Protein AF-A0AAF0QR17-F1 (afdb_monomer_lite)

Radius of gyration: 33.07 Å; chains: 1; bounding box: 65×30×84 Å

Secondary structure (DSSP, 8-state):
--HHHHHHHHHHHHHHHHHHHHHHHHHHHHHHHHHHHHHHHHHHHHHHH------HHHHHHHTTTT-GGGEEEEETTEEEE------

pLDDT: mean 86.26, std 11.79, range [56.09, 97.94]

InterPro domains:
  IPR011009 Protein kinase-like domain superfamily [SSF56112] (43-86)

Organism: Solanum verrucosum (NCBI:txid315347)

Foldseek 3Di:
DDPVVVVVVVVVVVVVVVVVVVVVVVVVVVVVVVVVVVVVVVVVVVVVPPPPDDDPVQVCVQQVNVDPVQFPDQDPVGTDGGGHRDD

Sequence (87 aa):
MNNHSFKKKELKAEILAVSFSLLMAMILLILILLWYKWKKKKLKFREDFELPLFSLSTITRATNNFSVNNKIGEGGFGPVFTANLLE

Structure (mmCIF, N/CA/C/O backbone):
data_AF-A0AAF0QR17-F1
#
_entry.id   AF-A0AAF0QR17-F1
#
loop_
_atom_site.group_PDB
_atom_site.id
_atom_site.type_symbol
_atom_site.label_atom_id
_atom_site.label_alt_id
_atom_site.label_comp_id
_atom_site.label_asym_id
_atom_site.label_entity_id
_atom_site.label_seq_id
_atom_site.pdbx_PDB_ins_code
_atom_site.Cartn_x
_atom_site.Cartn_y
_atom_site.Cartn_z
_atom_site.occupancy
_atom_site.B_iso_or_equiv
_atom_site.auth_seq_id
_atom_site.auth_comp_id
_atom_site.auth_asym_id
_atom_site.auth_atom_id
_atom_site.pdbx_PDB_model_num
ATOM 1 N N . MET A 1 1 ? 40.180 7.055 -56.345 1.00 56.09 1 MET A N 1
ATOM 2 C CA . MET A 1 1 ? 39.859 7.017 -54.900 1.00 56.09 1 MET A CA 1
ATOM 3 C C . MET A 1 1 ? 39.871 5.555 -54.463 1.00 56.09 1 MET A C 1
ATOM 5 O O . MET A 1 1 ? 39.205 4.750 -55.091 1.00 56.09 1 MET A O 1
ATOM 9 N N . ASN A 1 2 ? 40.700 5.172 -53.498 1.00 63.31 2 ASN A N 1
ATOM 10 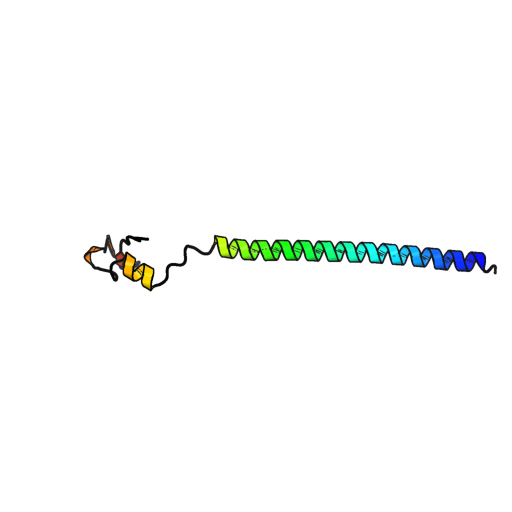C CA . ASN A 1 2 ? 40.972 3.773 -53.140 1.00 63.31 2 ASN A CA 1
ATOM 11 C C . ASN A 1 2 ? 39.863 3.155 -52.259 1.00 63.31 2 ASN A C 1
ATOM 13 O O . ASN A 1 2 ? 39.567 3.681 -51.189 1.00 63.31 2 ASN A O 1
ATOM 17 N N . ASN A 1 3 ? 39.317 1.991 -52.646 1.00 73.00 3 ASN A N 1
ATOM 18 C CA . ASN A 1 3 ? 38.273 1.246 -51.904 1.00 73.00 3 ASN A CA 1
ATOM 19 C C . ASN A 1 3 ? 38.586 1.016 -50.411 1.00 73.00 3 ASN A C 1
ATOM 21 O O . ASN A 1 3 ? 37.684 0.867 -49.590 1.00 73.00 3 ASN A O 1
ATOM 25 N N . HIS A 1 4 ? 39.866 1.009 -50.041 1.00 74.00 4 HIS A N 1
ATOM 26 C CA . HIS A 1 4 ? 40.322 0.848 -48.665 1.00 74.00 4 HIS A CA 1
ATOM 27 C C . HIS A 1 4 ? 39.986 2.049 -47.756 1.00 74.00 4 HIS A C 1
ATOM 29 O O . HIS A 1 4 ? 39.685 1.858 -46.580 1.00 74.00 4 HIS A O 1
ATOM 35 N N . SER A 1 5 ? 39.997 3.285 -48.274 1.00 76.38 5 SER A N 1
ATOM 36 C CA . SER A 1 5 ? 39.635 4.473 -47.480 1.00 76.38 5 SER A CA 1
ATOM 37 C C . SER A 1 5 ? 38.124 4.589 -47.270 1.00 76.38 5 SER A C 1
ATOM 39 O O . SER A 1 5 ? 37.693 5.035 -46.210 1.00 76.38 5 SER A O 1
ATOM 41 N N . PHE A 1 6 ? 37.331 4.123 -48.239 1.00 77.81 6 PHE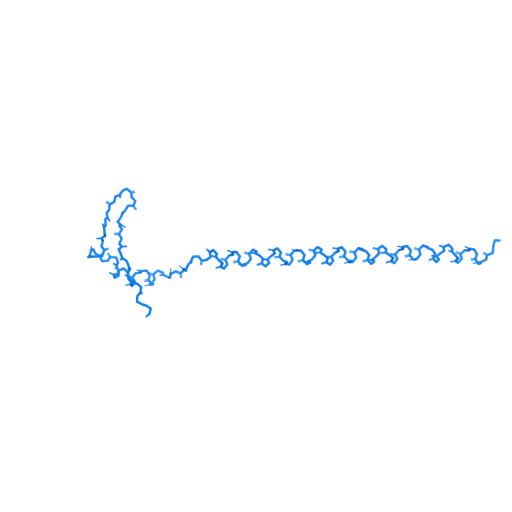 A N 1
ATOM 42 C CA . PHE A 1 6 ? 35.872 4.061 -48.157 1.00 77.81 6 PHE A CA 1
ATOM 43 C C . PHE A 1 6 ? 35.410 3.041 -47.104 1.00 77.81 6 PHE A C 1
ATOM 45 O O . PHE A 1 6 ? 34.698 3.412 -46.175 1.00 77.81 6 PHE A O 1
ATOM 52 N N . LYS A 1 7 ? 35.936 1.804 -47.138 1.00 79.31 7 LYS A N 1
ATOM 53 C CA . LYS A 1 7 ? 35.638 0.782 -46.110 1.00 79.31 7 LYS A CA 1
ATOM 54 C C . LYS A 1 7 ? 36.011 1.231 -44.692 1.00 79.31 7 LYS A C 1
ATOM 56 O O . LYS A 1 7 ? 35.285 0.948 -43.749 1.00 79.31 7 LYS A O 1
ATOM 61 N N . LYS A 1 8 ? 37.115 1.975 -44.526 1.00 77.31 8 LYS A N 1
ATOM 62 C CA . LYS A 1 8 ? 37.511 2.541 -43.222 1.00 77.31 8 LYS A CA 1
ATOM 63 C C . LYS A 1 8 ? 36.540 3.602 -42.691 1.00 77.31 8 LYS A C 1
ATOM 65 O O . LYS A 1 8 ? 36.506 3.802 -41.481 1.00 77.31 8 LYS A O 1
ATOM 70 N N . LYS A 1 9 ? 35.806 4.309 -43.556 1.00 78.25 9 LYS A N 1
ATOM 71 C CA . LYS A 1 9 ? 34.795 5.296 -43.141 1.00 78.25 9 LYS A CA 1
ATOM 72 C C . LYS A 1 9 ? 33.506 4.606 -42.694 1.00 78.25 9 LYS A C 1
ATOM 74 O O . LYS A 1 9 ? 33.025 4.923 -41.613 1.00 78.25 9 LYS A O 1
ATOM 79 N N . GLU A 1 10 ? 33.042 3.621 -43.460 1.00 81.75 10 GLU A N 1
ATOM 80 C CA . GLU A 1 10 ? 31.877 2.782 -43.125 1.00 81.75 10 GLU A CA 1
ATOM 81 C C . GLU A 1 10 ? 32.071 2.053 -41.781 1.00 81.75 10 GLU A C 1
ATOM 83 O O . GLU A 1 10 ? 31.273 2.218 -40.862 1.00 81.75 10 GLU A O 1
ATOM 88 N N . LEU A 1 11 ? 33.211 1.371 -41.592 1.00 79.50 11 LEU A N 1
ATOM 89 C CA . LEU A 1 11 ? 33.523 0.653 -40.344 1.00 79.50 11 LEU A CA 1
ATOM 90 C C . LEU A 1 11 ? 33.533 1.564 -39.105 1.00 79.50 11 LEU A C 1
ATOM 92 O O . LEU A 1 11 ? 33.121 1.159 -38.021 1.00 79.50 11 LEU A O 1
ATOM 96 N N . LYS A 1 12 ? 34.007 2.810 -39.240 1.00 84.81 12 LYS A N 1
ATOM 97 C CA . LYS A 1 12 ? 34.010 3.779 -38.131 1.00 84.81 12 LYS A CA 1
ATOM 98 C C . LYS A 1 12 ? 32.596 4.233 -37.761 1.00 84.81 12 LYS A C 1
ATOM 100 O O . LYS A 1 12 ? 32.338 4.463 -36.581 1.00 84.81 12 LYS A O 1
ATOM 105 N N . ALA A 1 13 ? 31.705 4.364 -38.743 1.00 82.50 13 ALA A N 1
ATOM 106 C CA . ALA A 1 13 ? 30.312 4.734 -38.514 1.00 82.50 13 ALA A CA 1
ATOM 107 C C . ALA A 1 13 ? 29.520 3.590 -37.853 1.00 82.50 13 ALA A C 1
ATOM 109 O O . ALA A 1 13 ? 28.782 3.838 -36.899 1.00 82.50 13 ALA A O 1
ATOM 110 N N . GLU A 1 14 ? 29.733 2.341 -38.281 1.00 82.19 14 GLU A N 1
ATOM 111 C CA . GLU A 1 14 ? 29.101 1.160 -37.671 1.00 82.19 14 GLU A CA 1
ATOM 112 C C . GLU A 1 14 ? 29.470 0.999 -36.189 1.00 82.19 14 GLU A C 1
ATOM 114 O O . GLU A 1 14 ? 28.591 0.807 -35.348 1.00 82.19 14 GLU A O 1
ATOM 119 N N . ILE A 1 15 ? 30.753 1.148 -35.835 1.00 87.44 15 ILE A N 1
ATOM 120 C CA . ILE A 1 15 ? 31.211 1.034 -34.437 1.00 87.44 15 ILE A CA 1
ATOM 121 C C . ILE A 1 15 ? 30.532 2.083 -33.545 1.00 87.44 15 ILE A C 1
ATOM 123 O O . ILE A 1 15 ? 30.111 1.773 -32.426 1.00 87.44 15 ILE A O 1
ATOM 127 N N . LEU A 1 16 ? 30.384 3.315 -34.043 1.00 86.81 16 LEU A N 1
ATOM 128 C CA . LEU A 1 16 ? 29.718 4.386 -33.305 1.00 86.81 16 LEU A CA 1
ATOM 129 C C . LEU A 1 16 ? 28.235 4.048 -33.068 1.00 86.81 16 LEU A C 1
ATOM 131 O O . LEU A 1 16 ? 27.751 4.172 -31.941 1.00 86.81 16 LEU A O 1
ATOM 135 N N . ALA A 1 17 ? 27.539 3.539 -34.087 1.00 88.12 17 ALA A N 1
ATOM 136 C CA . ALA A 1 17 ? 26.135 3.138 -33.982 1.00 88.12 17 ALA A CA 1
ATOM 137 C C . ALA A 1 17 ? 25.915 1.971 -32.999 1.00 88.12 17 ALA A C 1
ATOM 139 O O . ALA A 1 17 ? 24.989 2.012 -32.181 1.00 88.12 17 ALA A O 1
ATOM 140 N N . VAL A 1 18 ? 26.787 0.955 -33.020 1.00 91.69 18 VAL A N 1
ATOM 141 C CA . VAL A 1 18 ? 26.721 -0.184 -32.086 1.00 91.69 18 VAL A CA 1
ATOM 142 C C . VAL A 1 18 ? 26.931 0.284 -30.647 1.00 91.69 18 VAL A C 1
ATOM 144 O O . VAL A 1 18 ? 26.180 -0.109 -29.753 1.00 91.69 18 VAL A O 1
ATOM 147 N N . SER A 1 19 ? 27.898 1.177 -30.419 1.00 91.12 19 SER A N 1
ATOM 148 C CA . SER A 1 19 ? 28.164 1.711 -29.080 1.00 91.12 19 SER A CA 1
ATOM 149 C C . SER A 1 19 ? 26.967 2.480 -28.509 1.00 91.12 19 SER A C 1
ATOM 151 O O . SER A 1 19 ? 26.584 2.266 -27.359 1.00 91.12 19 SER A O 1
ATOM 153 N N . PHE A 1 20 ? 26.310 3.306 -29.327 1.00 94.00 20 PHE A N 1
ATOM 154 C CA . PHE A 1 20 ? 25.130 4.062 -28.914 1.00 94.00 20 PHE A CA 1
ATOM 155 C C . PHE A 1 20 ? 23.938 3.144 -28.621 1.00 94.00 20 PHE A C 1
ATOM 157 O O . PHE A 1 20 ? 23.227 3.340 -27.637 1.00 94.00 20 PHE A O 1
ATOM 164 N N . SER A 1 21 ? 23.763 2.097 -29.430 1.00 94.69 21 SER A N 1
ATOM 165 C CA . SER A 1 21 ? 22.711 1.094 -29.238 1.00 94.69 21 SER A CA 1
ATOM 166 C C . SER A 1 21 ? 22.862 0.356 -27.902 1.00 94.69 21 SER A C 1
ATOM 168 O O . SER A 1 21 ? 21.878 0.164 -27.186 1.00 94.69 21 SER A O 1
ATOM 170 N N . LEU A 1 22 ? 24.096 0.000 -27.523 1.00 95.00 22 LEU A N 1
ATOM 171 C CA . LEU A 1 22 ? 24.392 -0.640 -26.237 1.00 95.00 22 LEU A CA 1
ATOM 172 C C . LEU A 1 22 ? 24.127 0.295 -25.052 1.00 95.00 22 LEU A C 1
ATOM 174 O O . LEU A 1 22 ? 23.516 -0.122 -24.067 1.00 95.00 22 LEU A O 1
ATOM 178 N N . LEU A 1 23 ? 24.542 1.561 -25.153 1.00 95.25 23 LEU A N 1
ATOM 179 C CA . LEU A 1 23 ? 24.274 2.563 -24.118 1.00 95.25 23 LEU A CA 1
ATOM 180 C C . LEU A 1 23 ? 22.771 2.797 -23.946 1.00 95.25 23 LEU A C 1
ATOM 182 O O . LEU A 1 23 ? 22.275 2.790 -22.822 1.00 95.25 23 LEU A O 1
ATOM 186 N N . MET A 1 24 ? 22.034 2.933 -25.049 1.00 96.38 24 MET A N 1
ATOM 187 C CA . MET A 1 24 ? 20.585 3.120 -25.029 1.00 96.38 24 MET A CA 1
ATOM 188 C C . MET A 1 24 ? 19.869 1.929 -24.380 1.00 96.38 24 MET A C 1
ATOM 190 O O . MET A 1 24 ? 19.022 2.119 -23.508 1.00 96.38 24 MET A O 1
ATOM 194 N N . ALA A 1 25 ? 20.248 0.699 -24.738 1.00 97.06 25 ALA A N 1
ATOM 195 C CA . ALA A 1 25 ? 19.702 -0.508 -24.120 1.00 97.06 25 ALA A CA 1
ATOM 196 C C . ALA A 1 25 ? 19.994 -0.566 -22.610 1.00 97.06 25 ALA A C 1
ATOM 198 O O . ALA A 1 25 ? 19.114 -0.909 -21.820 1.00 97.06 25 ALA A O 1
ATOM 199 N N . MET A 1 26 ? 21.203 -0.178 -22.195 1.00 97.25 26 MET A N 1
ATOM 200 C CA . MET A 1 26 ? 21.597 -0.142 -20.785 1.00 97.25 26 MET A CA 1
ATOM 201 C C . MET A 1 26 ? 20.799 0.906 -19.996 1.00 97.25 26 MET A C 1
ATOM 203 O O . MET A 1 26 ? 20.320 0.617 -18.900 1.00 97.25 26 MET A O 1
ATOM 207 N N . ILE A 1 27 ? 20.587 2.093 -20.572 1.00 97.94 27 ILE A N 1
ATOM 208 C CA . ILE A 1 27 ? 19.761 3.157 -19.982 1.00 97.94 27 ILE A CA 1
ATOM 209 C C . ILE A 1 27 ? 18.311 2.685 -19.830 1.00 97.94 27 ILE A C 1
ATOM 211 O O . ILE A 1 27 ? 17.737 2.822 -18.749 1.00 97.94 27 ILE A O 1
ATOM 215 N N . LEU A 1 28 ? 17.728 2.084 -20.872 1.00 97.75 28 LEU A N 1
ATOM 216 C CA . LEU A 1 28 ? 16.370 1.534 -20.815 1.00 97.75 28 LEU A CA 1
ATOM 217 C C . LEU A 1 28 ? 16.247 0.450 -19.739 1.00 97.75 28 LEU A C 1
ATOM 219 O O . LEU A 1 28 ? 15.287 0.460 -18.970 1.00 97.75 28 LEU A O 1
ATOM 223 N N . LEU A 1 29 ? 17.236 -0.438 -19.626 1.00 97.50 29 LEU A N 1
ATOM 224 C CA . LEU A 1 29 ? 17.264 -1.473 -18.595 1.00 97.50 29 LEU A CA 1
ATOM 225 C C . LEU A 1 29 ? 17.322 -0.867 -17.184 1.00 97.50 29 LEU A C 1
ATOM 227 O O . LEU A 1 29 ? 16.570 -1.294 -16.307 1.00 97.50 29 LEU A O 1
ATOM 231 N N . ILE A 1 30 ? 18.136 0.171 -16.965 1.00 97.50 30 ILE A N 1
ATOM 232 C CA . ILE A 1 30 ? 18.183 0.897 -15.686 1.00 97.50 30 ILE A CA 1
ATOM 233 C C . ILE A 1 30 ? 16.825 1.542 -15.380 1.00 97.50 30 ILE A C 1
ATOM 235 O O . ILE A 1 30 ? 16.319 1.379 -14.269 1.00 97.50 30 ILE A O 1
ATOM 239 N N . LEU A 1 31 ? 16.200 2.222 -16.347 1.00 97.25 31 LEU A N 1
ATOM 240 C CA . LEU A 1 31 ? 14.879 2.838 -16.170 1.00 97.25 31 LEU A CA 1
ATOM 241 C C . LEU A 1 31 ? 13.808 1.799 -15.811 1.00 97.25 31 LEU A C 1
ATOM 243 O O . LEU A 1 31 ? 13.022 2.023 -14.888 1.00 97.25 31 LEU A O 1
ATOM 247 N N . ILE A 1 32 ? 13.817 0.640 -16.475 1.00 97.19 32 ILE A N 1
ATOM 248 C CA . ILE A 1 32 ? 12.910 -0.477 -16.178 1.00 97.19 32 ILE A CA 1
ATOM 249 C C . ILE A 1 32 ? 13.143 -1.003 -14.754 1.00 97.19 32 ILE A C 1
ATOM 251 O O . ILE A 1 32 ? 12.179 -1.205 -14.014 1.00 97.19 32 ILE A O 1
ATOM 255 N N . LEU A 1 33 ? 14.398 -1.182 -14.328 1.00 96.94 33 LEU A N 1
ATOM 256 C CA . LEU A 1 33 ? 14.726 -1.639 -12.971 1.00 96.94 33 LEU A CA 1
ATOM 257 C C . LEU A 1 33 ? 14.319 -0.622 -11.896 1.00 96.94 33 LEU A C 1
ATOM 259 O O . LEU A 1 33 ? 13.794 -1.013 -10.848 1.00 96.94 33 LEU A O 1
ATOM 263 N N . LEU A 1 34 ? 14.532 0.673 -12.145 1.00 96.12 34 LEU A N 1
ATOM 264 C CA . LEU A 1 34 ? 14.094 1.752 -11.255 1.00 96.12 34 LEU A CA 1
ATOM 265 C C . LEU A 1 34 ? 12.567 1.776 -11.139 1.00 96.12 34 LEU A C 1
ATOM 267 O O . LEU A 1 34 ? 12.041 1.819 -10.024 1.00 96.12 34 LEU A O 1
ATOM 271 N N . TRP A 1 35 ? 11.858 1.662 -12.264 1.00 96.12 35 TRP A N 1
ATOM 272 C CA . TRP A 1 35 ? 10.398 1.587 -12.292 1.00 96.12 35 TRP A CA 1
ATOM 273 C C . TRP A 1 35 ? 9.875 0.358 -11.541 1.00 96.12 35 TRP A C 1
ATOM 275 O O . TRP A 1 35 ? 8.984 0.478 -10.696 1.00 96.12 35 TRP A O 1
ATOM 285 N N . TYR A 1 36 ? 10.477 -0.812 -11.771 1.00 96.62 36 TYR A N 1
ATOM 286 C CA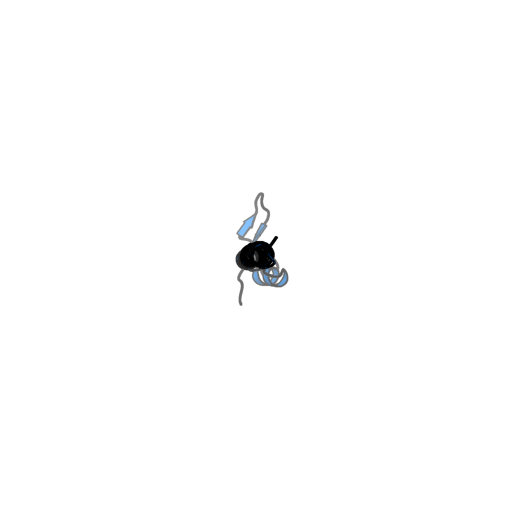 . TYR A 1 36 ? 10.120 -2.050 -11.081 1.00 96.62 36 TYR A CA 1
ATOM 287 C C . TYR A 1 36 ? 10.328 -1.936 -9.564 1.00 96.62 36 TYR A C 1
ATOM 289 O O . TYR A 1 36 ? 9.437 -2.289 -8.781 1.00 96.62 36 TYR A O 1
ATOM 297 N N . LYS A 1 37 ? 11.463 -1.369 -9.126 1.00 94.62 37 LYS A N 1
ATOM 298 C CA . LYS A 1 37 ? 11.723 -1.102 -7.702 1.00 94.62 37 LYS A CA 1
ATOM 299 C C . LYS A 1 37 ? 10.719 -0.114 -7.111 1.00 94.62 37 LYS A C 1
ATOM 301 O O . LYS A 1 37 ? 10.254 -0.335 -5.992 1.00 94.62 37 LYS A O 1
ATOM 306 N N . TRP A 1 38 ? 10.361 0.947 -7.833 1.00 90.56 38 TRP A N 1
ATOM 307 C CA . TRP A 1 38 ? 9.394 1.937 -7.356 1.00 90.56 38 TRP A CA 1
ATOM 308 C C . TRP A 1 38 ? 7.985 1.348 -7.222 1.00 90.56 38 TRP A C 1
ATOM 310 O O . TRP A 1 38 ? 7.338 1.521 -6.186 1.00 90.56 38 TRP A O 1
ATOM 320 N N . LYS A 1 39 ? 7.547 0.553 -8.204 1.00 88.00 39 LYS A N 1
ATOM 321 C CA . LYS A 1 39 ? 6.261 -0.156 -8.157 1.00 88.00 39 LYS A CA 1
ATOM 322 C C . LYS A 1 39 ? 6.192 -1.125 -6.972 1.00 88.00 39 LYS A C 1
ATOM 324 O O . LYS A 1 39 ? 5.195 -1.131 -6.255 1.00 88.00 39 LYS A O 1
ATOM 329 N N . LYS A 1 40 ? 7.265 -1.884 -6.712 1.00 84.38 40 LYS A N 1
ATOM 330 C CA . LYS A 1 40 ? 7.336 -2.807 -5.566 1.00 84.38 40 LYS A CA 1
ATOM 331 C C . LYS A 1 40 ? 7.303 -2.075 -4.220 1.00 84.38 40 LYS A C 1
ATOM 333 O O . LYS A 1 40 ? 6.635 -2.542 -3.305 1.00 84.38 40 LYS A O 1
ATOM 338 N N . LYS A 1 41 ? 7.964 -0.914 -4.103 1.00 77.12 41 LYS A N 1
ATOM 339 C CA . LYS A 1 41 ? 7.867 -0.060 -2.903 1.00 77.12 41 LYS A CA 1
ATOM 340 C C . LYS A 1 41 ? 6.436 0.413 -2.653 1.00 77.12 41 LYS A C 1
ATOM 342 O O . LYS A 1 41 ? 5.998 0.394 -1.514 1.00 77.12 41 LYS A O 1
ATOM 347 N N . LYS A 1 42 ? 5.700 0.794 -3.702 1.00 73.94 42 LYS A N 1
ATOM 348 C CA . LYS A 1 42 ? 4.294 1.209 -3.580 1.00 73.94 42 LYS A CA 1
ATOM 349 C C . LYS A 1 42 ? 3.373 0.057 -3.165 1.00 73.94 42 LYS A C 1
ATOM 351 O O . LYS A 1 42 ? 2.399 0.305 -2.469 1.00 73.94 42 LYS A O 1
ATOM 356 N N . LEU A 1 43 ? 3.675 -1.17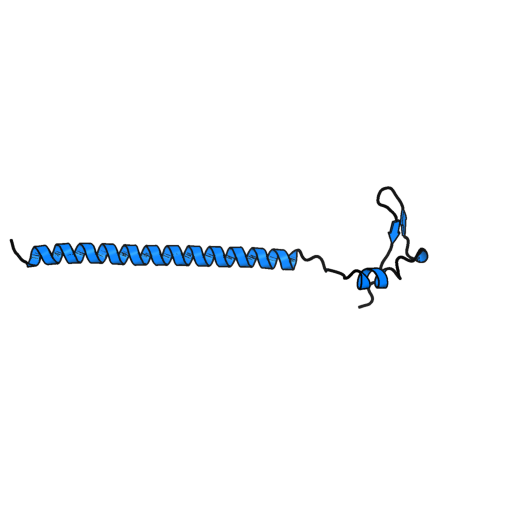5 -3.582 1.00 77.44 43 LEU A N 1
ATOM 357 C CA . LEU A 1 43 ? 2.928 -2.363 -3.161 1.00 77.44 43 LEU A CA 1
ATOM 358 C C . LEU A 1 43 ? 3.201 -2.702 -1.692 1.00 77.44 43 LEU A C 1
ATOM 360 O O . LEU A 1 43 ? 2.257 -2.802 -0.926 1.00 77.44 43 LEU A O 1
ATOM 364 N N . LYS A 1 44 ? 4.475 -2.747 -1.281 1.00 70.81 44 LYS A N 1
ATOM 365 C CA . LYS A 1 44 ? 4.838 -2.945 0.130 1.00 70.81 44 LYS A CA 1
ATOM 366 C C . LYS A 1 44 ? 4.297 -1.852 1.042 1.00 70.81 44 LYS A C 1
ATOM 368 O O . LYS A 1 44 ? 3.774 -2.157 2.089 1.00 70.81 44 LYS A O 1
ATOM 373 N N . PHE A 1 45 ? 4.351 -0.589 0.621 1.00 68.06 45 PHE A N 1
ATOM 374 C CA . PHE A 1 45 ? 3.733 0.499 1.376 1.00 68.06 45 PHE A CA 1
ATOM 375 C C . PHE A 1 45 ? 2.223 0.295 1.531 1.00 68.06 45 PHE A C 1
ATOM 377 O O . PHE A 1 45 ? 1.672 0.684 2.542 1.00 68.06 45 PHE A O 1
ATOM 384 N N . ARG A 1 46 ? 1.532 -0.306 0.555 1.00 62.19 46 ARG A N 1
ATOM 385 C CA . ARG A 1 46 ? 0.114 -0.647 0.721 1.00 62.19 46 ARG A CA 1
ATOM 386 C C . ARG A 1 46 ? -0.080 -1.803 1.695 1.00 62.19 46 ARG A C 1
ATOM 388 O O . ARG A 1 46 ? -0.929 -1.662 2.551 1.00 62.19 46 ARG A O 1
ATOM 395 N N . GLU A 1 47 ? 0.728 -2.857 1.617 1.00 64.69 47 GLU A N 1
ATOM 396 C CA . GLU A 1 47 ? 0.707 -3.969 2.585 1.00 64.69 47 GLU A CA 1
ATOM 397 C C . GLU A 1 47 ? 1.045 -3.497 4.016 1.00 64.69 47 GLU A C 1
ATOM 399 O O . GLU A 1 47 ? 0.387 -3.895 4.966 1.00 64.69 47 GLU A O 1
ATOM 404 N N . ASP A 1 48 ? 2.019 -2.595 4.178 1.00 64.50 48 ASP A N 1
ATOM 405 C CA . ASP A 1 48 ? 2.435 -2.043 5.477 1.00 64.50 48 ASP A CA 1
ATOM 406 C C . ASP A 1 48 ? 1.418 -1.017 6.030 1.00 64.50 48 ASP A C 1
ATOM 408 O O . ASP A 1 48 ? 1.329 -0.825 7.242 1.00 64.50 48 ASP A O 1
ATOM 412 N N . PHE A 1 49 ? 0.662 -0.332 5.156 1.00 61.22 49 PHE A N 1
ATOM 413 C CA . PHE A 1 49 ? -0.412 0.609 5.527 1.00 61.22 49 PHE A CA 1
ATOM 414 C C . PHE A 1 49 ? -1.810 -0.016 5.501 1.00 61.22 49 PHE A C 1
ATOM 416 O O . PHE A 1 49 ? -2.789 0.664 5.827 1.00 61.22 49 PHE A O 1
ATOM 423 N N . GLU A 1 50 ? -1.925 -1.300 5.168 1.00 58.25 50 GLU A N 1
ATOM 424 C CA . GLU A 1 50 ? -3.068 -2.115 5.551 1.00 58.25 50 GLU A CA 1
ATOM 425 C C . GLU A 1 50 ? -2.977 -2.300 7.068 1.00 58.25 50 GLU A C 1
ATOM 427 O O . GLU A 1 50 ? -2.526 -3.317 7.589 1.00 58.25 50 GLU A O 1
ATOM 432 N N . LEU A 1 51 ? -3.408 -1.259 7.794 1.00 64.19 51 LEU A N 1
ATOM 433 C CA . LEU A 1 51 ? -3.948 -1.390 9.144 1.00 64.19 51 LEU A CA 1
ATOM 434 C C . LEU A 1 51 ? -4.695 -2.725 9.201 1.00 64.19 51 LEU A C 1
ATOM 436 O O . LEU A 1 51 ? -5.464 -2.967 8.267 1.00 64.19 51 LEU A O 1
ATOM 440 N N . PRO A 1 52 ? -4.489 -3.575 10.225 1.00 67.19 52 PRO A N 1
ATOM 441 C CA . PRO A 1 52 ? -5.138 -4.876 10.285 1.00 67.19 52 PRO A CA 1
ATOM 442 C C . PRO A 1 52 ? -6.628 -4.709 9.978 1.00 67.19 52 PRO A C 1
ATOM 444 O O . PRO A 1 52 ? -7.378 -4.076 10.724 1.00 67.19 52 PRO A O 1
ATOM 447 N N . LEU A 1 53 ? -7.019 -5.176 8.790 1.00 73.38 53 LEU A N 1
ATOM 448 C CA . LEU A 1 53 ? -8.346 -4.961 8.238 1.00 73.38 53 LEU A CA 1
ATOM 449 C C . LEU A 1 53 ? -9.270 -5.958 8.921 1.00 73.38 53 LEU A C 1
ATOM 451 O O . LEU A 1 53 ? -9.411 -7.105 8.501 1.00 73.38 53 LEU A O 1
ATOM 455 N N . PHE A 1 54 ? -9.884 -5.526 10.015 1.00 80.56 54 PHE A N 1
ATOM 456 C CA . PHE A 1 54 ? -10.908 -6.314 10.679 1.00 80.56 54 PHE A CA 1
ATOM 457 C C . PHE A 1 54 ? -12.204 -6.230 9.877 1.00 80.56 54 PHE A C 1
ATOM 459 O O . PHE A 1 54 ? -12.703 -5.143 9.577 1.00 80.56 54 PHE A O 1
ATOM 466 N N . SER A 1 55 ? -12.778 -7.384 9.540 1.00 87.88 55 SER A N 1
ATOM 467 C CA . SER A 1 55 ? -14.125 -7.420 8.981 1.00 87.88 55 SER A CA 1
ATOM 468 C C . SER A 1 55 ? -15.124 -6.843 9.986 1.00 87.88 55 SER A C 1
ATOM 470 O O . SER A 1 55 ? -14.941 -6.922 11.204 1.00 87.88 55 SER A O 1
ATOM 472 N N . LEU A 1 56 ? -16.245 -6.323 9.481 1.00 89.25 56 LEU A N 1
ATOM 473 C CA . LEU A 1 56 ? -17.340 -5.863 10.337 1.00 89.25 56 LEU A CA 1
ATOM 474 C C . LEU A 1 56 ? -17.824 -6.975 11.285 1.00 89.25 56 LEU A C 1
ATOM 476 O O . LEU A 1 56 ? -18.187 -6.699 12.426 1.00 89.25 56 LEU A O 1
ATOM 480 N N . SER A 1 57 ? -17.778 -8.238 10.843 1.00 91.00 57 SER A N 1
ATOM 481 C CA . SER A 1 57 ? -18.088 -9.406 11.676 1.00 91.00 57 SER A CA 1
ATOM 482 C C . SER A 1 57 ? -17.116 -9.574 12.847 1.00 91.00 57 SER A C 1
ATOM 484 O O . SER A 1 57 ? -17.541 -9.876 13.959 1.00 91.00 57 SER A O 1
ATOM 486 N N . THR A 1 58 ? -15.823 -9.326 12.639 1.00 91.88 58 THR A N 1
ATOM 487 C CA . THR A 1 58 ? -14.822 -9.360 13.710 1.00 91.88 58 THR A CA 1
ATOM 488 C C . THR A 1 58 ? -15.035 -8.219 14.701 1.00 91.88 58 THR A C 1
ATOM 490 O O . THR A 1 58 ? -15.022 -8.451 15.907 1.00 91.88 58 THR A O 1
ATOM 493 N N . ILE A 1 59 ? -15.318 -7.006 14.215 1.00 91.75 59 ILE A N 1
ATOM 494 C CA . ILE A 1 59 ? -15.581 -5.834 15.069 1.00 91.75 59 ILE A CA 1
ATOM 495 C C . ILE A 1 59 ? -16.850 -6.038 15.907 1.00 91.75 59 ILE A C 1
ATOM 497 O O . ILE A 1 59 ? -16.848 -5.815 17.119 1.00 91.75 59 ILE A O 1
ATOM 501 N N . THR A 1 60 ? -17.937 -6.495 15.282 1.00 93.12 60 THR A N 1
ATOM 502 C CA . THR A 1 60 ? -19.198 -6.785 15.984 1.00 93.12 60 THR A CA 1
ATOM 503 C C . THR A 1 60 ? -19.007 -7.896 17.007 1.00 93.12 60 THR A C 1
ATOM 505 O O . THR A 1 60 ? -19.452 -7.749 18.139 1.00 93.12 60 THR A O 1
ATOM 508 N N . ARG A 1 61 ? -18.275 -8.967 16.685 1.00 93.25 61 ARG A N 1
ATOM 509 C CA . ARG A 1 61 ? -17.971 -10.027 17.656 1.00 93.25 61 ARG A CA 1
ATOM 510 C C . ARG A 1 61 ? -17.130 -9.516 18.830 1.00 93.25 61 ARG A C 1
ATOM 512 O O . ARG A 1 61 ? -17.497 -9.758 19.976 1.00 93.25 61 ARG A O 1
ATOM 519 N N . ALA A 1 62 ? -16.051 -8.781 18.563 1.00 93.50 62 ALA A N 1
ATOM 520 C CA . ALA A 1 62 ? -15.135 -8.287 19.592 1.00 93.50 62 ALA A CA 1
ATOM 521 C C . ALA A 1 62 ? -15.785 -7.256 20.532 1.00 93.50 62 ALA A C 1
ATOM 523 O O . ALA A 1 62 ? -15.441 -7.186 21.709 1.00 93.50 62 ALA A O 1
ATOM 524 N N . THR A 1 63 ? -16.755 -6.483 20.035 1.00 94.31 63 THR A N 1
ATOM 525 C CA . THR A 1 63 ? -17.536 -5.518 20.833 1.00 94.31 63 THR A CA 1
ATOM 526 C C . THR A 1 63 ? -18.784 -6.128 21.481 1.00 94.31 63 THR 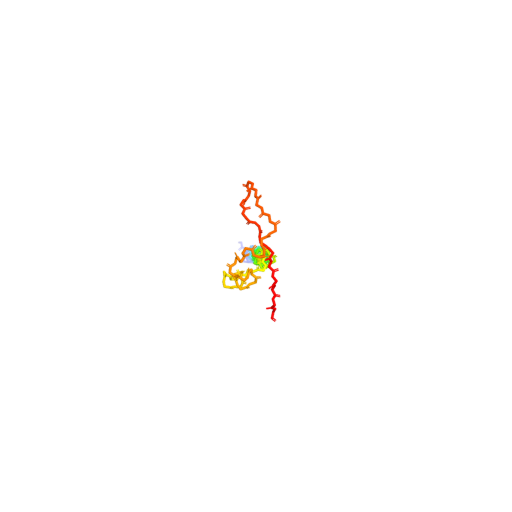A C 1
ATOM 528 O O . THR A 1 63 ? -19.539 -5.410 22.142 1.00 94.31 63 THR A O 1
ATOM 531 N N . ASN A 1 64 ? -19.019 -7.438 21.321 1.00 94.25 64 ASN A N 1
ATOM 532 C CA . ASN A 1 64 ? -20.260 -8.116 21.708 1.00 94.25 64 ASN A CA 1
ATOM 533 C C . ASN A 1 64 ? -21.506 -7.395 21.157 1.00 94.25 64 ASN A C 1
ATOM 535 O O . ASN A 1 64 ? -22.393 -6.975 21.898 1.00 94.25 64 ASN A O 1
ATOM 539 N N . ASN A 1 65 ? -21.514 -7.193 19.840 1.00 94.88 65 ASN A N 1
ATOM 540 C CA . ASN A 1 65 ? -22.516 -6.460 19.076 1.00 94.88 65 ASN A CA 1
ATOM 541 C C . ASN A 1 65 ? -22.774 -5.045 19.623 1.00 94.88 65 ASN A C 1
ATOM 543 O O . ASN A 1 65 ? -23.923 -4.651 19.812 1.00 94.88 65 ASN A O 1
ATOM 547 N N . PHE A 1 66 ? -21.701 -4.299 19.913 1.00 95.00 66 PHE A N 1
ATOM 548 C CA . PHE A 1 66 ? -21.772 -2.961 20.515 1.00 95.00 66 PHE A CA 1
ATOM 549 C C . PHE A 1 66 ? -22.612 -2.924 21.805 1.00 95.00 66 PHE A C 1
ATOM 551 O O . PHE A 1 66 ? -23.430 -2.028 22.020 1.00 95.00 66 PHE A O 1
ATOM 558 N N . SER A 1 67 ? -22.421 -3.926 22.672 1.00 94.75 67 SER A N 1
ATOM 559 C CA . SER A 1 67 ? -23.127 -4.021 23.952 1.00 94.75 67 SER A CA 1
ATOM 560 C C . SER A 1 67 ? -22.904 -2.771 24.803 1.00 94.75 67 SER A C 1
ATOM 562 O O . SER A 1 67 ? -21.773 -2.316 24.974 1.00 94.75 67 SER A O 1
ATOM 564 N N . VAL A 1 68 ? -23.971 -2.258 25.422 1.00 94.94 68 VAL A N 1
ATOM 565 C CA . VAL A 1 68 ? -23.903 -1.114 26.349 1.00 94.94 68 VAL A CA 1
ATOM 566 C C . VAL A 1 68 ? -22.957 -1.391 27.522 1.00 94.94 68 VAL A C 1
ATOM 568 O O . VAL A 1 68 ? -22.291 -0.473 27.989 1.00 94.94 68 VAL A O 1
ATOM 571 N N . ASN A 1 69 ? -22.812 -2.654 27.934 1.00 94.62 69 ASN A N 1
ATOM 572 C CA . ASN A 1 69 ? -21.876 -3.058 28.989 1.00 94.62 69 ASN A CA 1
ATOM 573 C C . ASN A 1 69 ? -20.406 -2.815 28.610 1.00 94.62 69 ASN A C 1
ATOM 575 O O . ASN A 1 69 ? -19.562 -2.686 29.489 1.00 94.62 69 ASN A O 1
ATOM 579 N N . ASN A 1 70 ? -20.104 -2.742 27.310 1.00 93.12 70 ASN A N 1
ATOM 580 C CA . ASN A 1 70 ? -18.770 -2.465 26.785 1.00 93.12 70 ASN A CA 1
ATOM 581 C C . ASN A 1 70 ? -18.575 -0.981 26.443 1.00 93.12 70 ASN A C 1
ATOM 583 O O . ASN A 1 70 ? -17.517 -0.605 25.942 1.00 93.12 70 ASN A O 1
ATOM 587 N N . LYS A 1 71 ? -19.571 -0.121 26.672 1.00 95.81 71 LYS A N 1
ATOM 588 C CA . LYS A 1 71 ? -19.439 1.313 26.419 1.00 95.81 71 LYS A CA 1
ATOM 589 C C . LYS A 1 71 ? -18.559 1.948 27.492 1.00 95.81 71 LYS A C 1
ATOM 591 O O . LYS A 1 71 ? -18.842 1.839 28.679 1.00 95.81 71 LYS A O 1
ATOM 596 N N . ILE A 1 72 ? -17.519 2.653 27.062 1.00 96.56 72 ILE A N 1
ATOM 597 C CA . ILE A 1 72 ? -16.575 3.343 27.953 1.00 96.56 72 ILE A CA 1
ATOM 598 C C . ILE A 1 72 ? -16.790 4.859 27.990 1.00 96.56 72 ILE A C 1
ATOM 600 O O . ILE A 1 72 ? -16.255 5.533 28.863 1.00 96.56 72 ILE A O 1
ATOM 604 N N . GLY A 1 73 ? -17.580 5.409 27.063 1.00 96.44 73 GLY A N 1
ATOM 605 C CA . GLY A 1 73 ? -17.908 6.831 27.051 1.00 96.44 73 GLY A CA 1
ATOM 606 C C . GLY A 1 73 ? -18.758 7.250 25.856 1.00 96.44 73 GLY A C 1
ATOM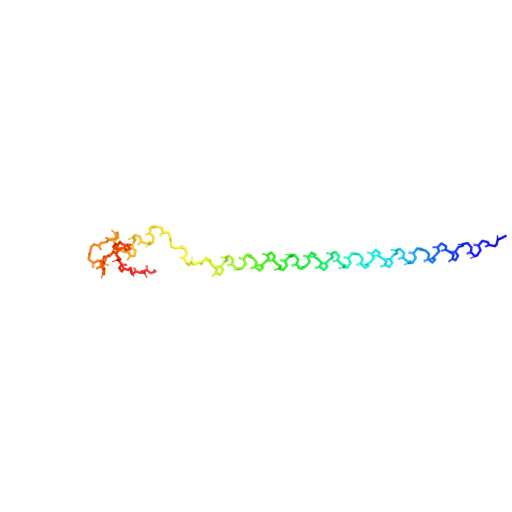 607 O O . GLY A 1 73 ? -19.010 6.466 24.941 1.00 96.44 73 GLY A O 1
ATOM 608 N N . GLU A 1 74 ? -19.217 8.498 25.879 1.00 97.88 74 GLU A N 1
ATOM 609 C CA . GLU A 1 74 ? -19.870 9.174 24.756 1.00 97.88 74 GLU A CA 1
ATOM 610 C C . GLU A 1 74 ? -19.578 10.676 24.822 1.00 97.88 74 GLU A C 1
ATOM 612 O O . GLU A 1 74 ? -19.536 11.258 25.905 1.00 97.88 74 GLU A O 1
ATOM 617 N N . GLY A 1 75 ? -19.360 11.299 23.666 1.00 95.88 75 GLY A N 1
ATOM 618 C CA . GLY A 1 75 ? -19.118 12.736 23.543 1.00 95.88 75 GLY A CA 1
ATOM 619 C C . GLY A 1 75 ? -19.341 13.211 22.109 1.00 95.88 75 GLY A C 1
ATOM 620 O O . GLY A 1 75 ? -20.025 12.546 21.337 1.00 95.88 75 GLY A O 1
ATOM 621 N N . GLY A 1 76 ? -18.716 14.324 21.709 1.00 97.44 76 GLY A N 1
ATOM 622 C CA . GLY A 1 76 ? -18.851 14.887 20.351 1.00 97.44 76 GLY A CA 1
ATOM 623 C C . GLY A 1 76 ? -18.378 13.979 19.203 1.00 97.44 76 GLY A C 1
ATOM 624 O O . GLY A 1 76 ? -18.629 14.279 18.043 1.00 97.44 76 GLY A O 1
ATOM 625 N N . PHE A 1 77 ? -17.725 12.862 19.527 1.00 91.81 77 PHE A N 1
ATOM 626 C CA . PHE A 1 77 ? -17.287 11.827 18.587 1.00 91.81 77 PHE A CA 1
ATOM 627 C C . PHE A 1 77 ? -18.238 10.613 18.526 1.00 91.81 77 PHE A C 1
ATOM 629 O O . PHE A 1 77 ? -17.989 9.694 17.750 1.00 91.81 77 PHE A O 1
ATOM 636 N N . GLY A 1 78 ? -19.312 10.592 19.327 1.00 95.94 78 GLY A N 1
ATOM 637 C CA . GLY A 1 78 ? -20.240 9.463 19.455 1.00 95.94 78 GLY A CA 1
ATOM 638 C C . GLY A 1 78 ? -19.880 8.476 20.580 1.00 95.94 78 GLY A C 1
ATOM 639 O O . GLY A 1 78 ? -19.027 8.777 21.424 1.00 95.94 78 GLY A O 1
ATOM 640 N N . PRO A 1 79 ? -20.560 7.314 20.645 1.00 95.81 79 PRO A N 1
ATOM 641 C CA . PRO A 1 79 ? -20.325 6.297 21.664 1.00 95.81 79 PRO A CA 1
ATOM 642 C C . PRO A 1 79 ? -19.032 5.515 21.397 1.00 95.81 79 PRO A C 1
ATOM 644 O O . PRO A 1 79 ? -18.769 5.076 20.278 1.00 95.81 79 PRO A O 1
ATOM 647 N N . VAL A 1 80 ? -18.245 5.299 22.449 1.00 95.69 80 VAL A N 1
ATOM 648 C CA . VAL A 1 80 ? -16.980 4.557 22.403 1.00 95.69 80 VAL A CA 1
ATOM 649 C C . VAL A 1 80 ? -17.152 3.241 23.152 1.00 95.69 80 VAL A C 1
ATOM 651 O O . VAL A 1 80 ? -17.589 3.238 24.304 1.00 95.69 80 VAL A O 1
ATOM 654 N N . PHE A 1 81 ? -16.793 2.129 22.510 1.00 95.94 81 PHE A N 1
ATOM 655 C CA . PHE A 1 81 ? -16.898 0.781 23.066 1.00 95.94 81 PHE A CA 1
ATOM 656 C C . PHE A 1 81 ? -15.519 0.132 23.176 1.00 95.94 81 PHE A C 1
ATOM 658 O O . PHE A 1 81 ? -14.699 0.262 22.269 1.00 95.94 81 PHE A O 1
ATOM 665 N N . THR A 1 82 ? -15.276 -0.590 24.267 1.00 93.50 82 THR A N 1
ATOM 666 C CA . THR A 1 82 ? -14.144 -1.513 24.362 1.00 93.50 82 THR A CA 1
ATOM 667 C C . THR A 1 82 ? -14.425 -2.769 23.537 1.00 93.50 82 THR A C 1
ATOM 669 O O . THR A 1 82 ? -15.575 -3.195 23.393 1.00 93.50 82 THR A O 1
ATOM 672 N N . ALA A 1 83 ? -13.375 -3.360 22.982 1.00 92.75 83 ALA A N 1
ATOM 673 C CA . ALA A 1 83 ? -13.448 -4.584 22.204 1.00 92.75 83 ALA A CA 1
ATOM 674 C C . ALA A 1 83 ? -12.388 -5.559 22.709 1.00 92.75 83 ALA A C 1
ATOM 676 O O . ALA A 1 83 ? -11.258 -5.153 22.974 1.00 92.75 83 ALA A O 1
ATOM 677 N N . ASN A 1 84 ? -12.742 -6.839 22.814 1.00 90.69 84 ASN A N 1
ATOM 678 C CA . ASN A 1 84 ? -11.786 -7.892 23.130 1.00 90.69 84 ASN A CA 1
ATOM 679 C C . ASN A 1 84 ? -11.757 -8.890 21.974 1.00 90.69 84 ASN A C 1
ATOM 681 O O . ASN A 1 84 ? -12.728 -9.609 21.727 1.00 90.69 84 ASN A O 1
ATOM 685 N N . LEU A 1 85 ? -10.661 -8.880 21.220 1.00 84.31 85 LEU A N 1
ATOM 686 C CA . LEU A 1 85 ? -10.465 -9.780 20.096 1.00 84.31 85 LEU A CA 1
ATOM 687 C C . LEU A 1 85 ? -9.908 -11.101 20.630 1.00 84.31 85 LEU A C 1
ATOM 689 O O . LEU A 1 85 ? -8.709 -11.231 20.848 1.00 84.31 85 LEU A O 1
ATOM 693 N N . LEU A 1 86 ? -10.797 -12.058 20.890 1.00 70.06 86 LEU A N 1
ATOM 694 C CA . LEU A 1 86 ? -10.403 -13.444 21.130 1.00 70.06 86 LEU A CA 1
ATOM 695 C C . LEU A 1 86 ? -10.117 -14.071 19.762 1.00 70.06 86 LEU A C 1
ATOM 697 O O . LEU A 1 86 ? -11.054 -14.287 18.989 1.00 70.06 86 LEU A O 1
ATOM 701 N N . GLU A 1 87 ? -8.834 -14.254 19.459 1.00 57.44 87 GLU A N 1
ATOM 702 C CA . GLU A 1 87 ? -8.346 -14.972 18.273 1.00 57.44 87 GLU A CA 1
ATOM 703 C C . GLU A 1 87 ? -8.719 -16.462 18.326 1.00 57.44 87 GLU A C 1
ATOM 705 O O . GLU A 1 87 ? -8.619 -17.065 19.422 1.00 57.44 87 GLU A O 1
#